Protein AF-A0A6N8XCV8-F1 (afdb_monomer)

pLDDT: mean 83.46, std 14.7, range [43.72, 97.75]

Structure (mmCIF, N/CA/C/O backbone):
data_AF-A0A6N8XCV8-F1
#
_entry.id   AF-A0A6N8XCV8-F1
#
loop_
_atom_site.group_PDB
_atom_site.id
_atom_site.type_symbol
_atom_site.label_atom_id
_atom_site.label_alt_id
_atom_site.label_comp_id
_atom_site.label_asym_id
_atom_site.label_entity_id
_atom_site.label_seq_id
_atom_site.pdbx_PDB_ins_code
_atom_site.Cartn_x
_atom_site.Cartn_y
_atom_site.Cartn_z
_atom_site.occupancy
_atom_site.B_iso_or_equiv
_atom_site.auth_seq_id
_atom_site.auth_comp_id
_atom_site.auth_asym_id
_atom_site.auth_atom_id
_atom_site.pdbx_PDB_model_num
ATOM 1 N N . MET A 1 1 ? -8.614 35.073 -4.944 1.00 47.06 1 MET A N 1
ATOM 2 C CA . MET A 1 1 ? -7.925 33.760 -4.895 1.00 47.06 1 MET A CA 1
ATOM 3 C C . MET A 1 1 ? -8.827 32.756 -4.187 1.00 47.06 1 MET A C 1
ATOM 5 O O . MET A 1 1 ? -9.072 32.901 -2.996 1.00 47.06 1 MET A O 1
ATOM 9 N N . THR A 1 2 ? -9.392 31.791 -4.910 1.00 53.62 2 THR A N 1
ATOM 10 C CA . THR A 1 2 ? -10.398 30.856 -4.378 1.00 53.62 2 THR A CA 1
ATOM 11 C C . THR A 1 2 ? -9.708 29.681 -3.684 1.00 53.62 2 THR A C 1
ATOM 13 O O . THR A 1 2 ? -9.026 28.878 -4.317 1.00 53.62 2 THR A O 1
ATOM 16 N N . LYS A 1 3 ? -9.848 29.587 -2.360 1.00 60.81 3 LYS A N 1
ATOM 17 C CA . LYS A 1 3 ? -9.242 28.534 -1.532 1.00 60.81 3 LYS A CA 1
ATOM 18 C C . LYS A 1 3 ? -10.001 27.219 -1.777 1.00 60.81 3 LYS A C 1
ATOM 20 O O . LYS A 1 3 ? -11.146 27.094 -1.346 1.00 60.81 3 LYS A O 1
ATOM 25 N N . ARG A 1 4 ? -9.402 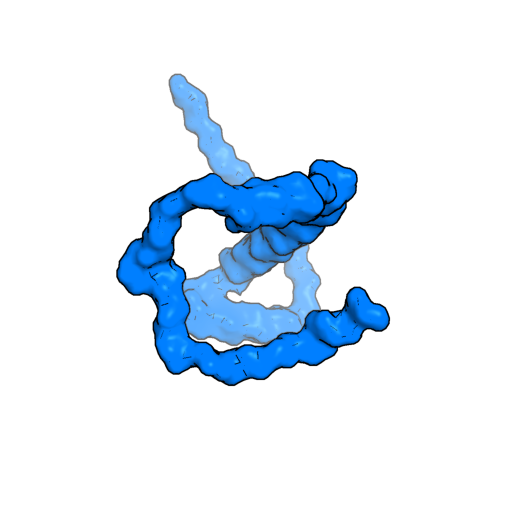26.236 -2.469 1.00 70.94 4 ARG A N 1
ATOM 26 C CA . ARG A 1 4 ? -9.976 24.877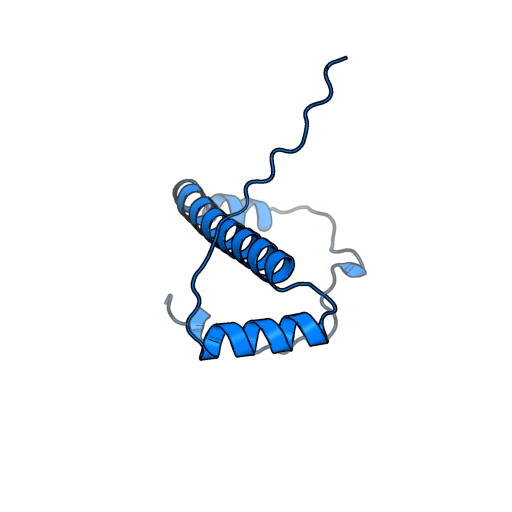 -2.561 1.00 70.94 4 ARG A CA 1
ATOM 27 C C . ARG A 1 4 ? -10.042 24.286 -1.149 1.00 70.94 4 ARG A C 1
ATOM 29 O O . ARG A 1 4 ? -9.009 24.001 -0.548 1.00 70.94 4 ARG A O 1
ATOM 36 N N . ARG A 1 5 ? -11.249 24.118 -0.605 1.00 71.12 5 ARG A N 1
ATOM 37 C CA . ARG A 1 5 ? -11.463 23.321 0.610 1.00 71.12 5 ARG A CA 1
ATOM 38 C C . ARG A 1 5 ? -11.176 21.856 0.271 1.00 71.12 5 ARG A C 1
ATOM 40 O O . ARG A 1 5 ? -11.703 21.356 -0.721 1.00 71.12 5 ARG A O 1
ATOM 47 N N . LYS A 1 6 ? -10.353 21.173 1.076 1.00 69.75 6 LYS A N 1
ATOM 48 C CA . LYS A 1 6 ? -10.250 19.708 1.024 1.00 69.75 6 LYS A CA 1
ATOM 49 C C . LYS A 1 6 ? -11.635 19.145 1.365 1.00 69.75 6 LYS A C 1
ATOM 51 O O . LYS A 1 6 ? -12.123 19.356 2.470 1.00 69.75 6 LYS A O 1
ATOM 56 N N . GLN A 1 7 ? -12.285 18.525 0.386 1.00 77.25 7 GLN A N 1
ATOM 57 C CA . GLN A 1 7 ? -13.542 17.804 0.561 1.00 77.25 7 GLN A CA 1
ATOM 58 C C . GLN A 1 7 ? -13.199 16.441 1.164 1.00 77.25 7 GLN A C 1
ATOM 60 O O . GLN A 1 7 ? -12.659 15.585 0.468 1.00 77.25 7 GLN A O 1
ATOM 65 N N . THR A 1 8 ? -13.455 16.259 2.457 1.00 71.75 8 THR A N 1
ATOM 66 C CA . THR A 1 8 ? -13.331 14.954 3.116 1.00 71.75 8 THR A CA 1
ATOM 67 C C . THR A 1 8 ? -14.735 14.402 3.325 1.00 71.75 8 THR A C 1
ATOM 69 O O . THR A 1 8 ? -15.526 15.005 4.049 1.00 71.75 8 THR A O 1
ATOM 72 N N . SER A 1 9 ? -15.060 13.273 2.694 1.00 76.38 9 SER A N 1
ATOM 73 C CA . SER A 1 9 ? -16.325 12.565 2.910 1.00 76.38 9 SER A CA 1
ATOM 74 C C . SER A 1 9 ? -16.165 11.512 4.003 1.00 76.38 9 SER A C 1
ATOM 76 O O . SER A 1 9 ? -15.229 10.715 3.962 1.00 76.38 9 SER A O 1
ATOM 78 N N . VAL A 1 10 ? -17.092 11.471 4.961 1.00 79.81 10 VAL A N 1
ATOM 79 C CA . VAL A 1 10 ? -17.160 10.383 5.945 1.00 79.81 10 VAL A CA 1
ATOM 80 C C . VAL A 1 10 ? -17.791 9.166 5.277 1.00 79.81 10 VAL A C 1
ATOM 82 O O . VAL A 1 10 ? -18.913 9.255 4.783 1.00 79.81 10 VAL A O 1
ATOM 85 N N . TYR A 1 11 ? -17.086 8.035 5.279 1.00 83.06 11 TYR A N 1
ATOM 86 C CA . TYR A 1 11 ? -17.598 6.773 4.748 1.00 83.06 11 TYR A CA 1
ATOM 87 C C . TYR A 1 11 ? -17.840 5.778 5.894 1.00 83.06 11 TYR A C 1
ATOM 89 O O . TYR A 1 11 ? -16.874 5.305 6.499 1.00 83.06 11 TYR A O 1
ATOM 97 N N . PRO A 1 12 ? -19.103 5.484 6.260 1.00 85.31 12 PRO A N 1
ATOM 98 C CA . PRO A 1 12 ? -19.394 4.550 7.339 1.00 85.31 12 PRO A CA 1
ATOM 99 C C . PRO A 1 12 ? -19.115 3.110 6.889 1.00 85.31 12 PRO A C 1
ATOM 101 O O . PRO A 1 12 ? -19.743 2.598 5.966 1.00 85.31 12 PRO A O 1
ATOM 104 N N . LEU A 1 13 ? -18.191 2.440 7.578 1.00 88.31 13 LEU A N 1
ATOM 105 C CA . LEU A 1 13 ? -17.806 1.052 7.317 1.00 88.31 13 LEU A CA 1
ATOM 106 C C . LEU A 1 13 ? -18.274 0.135 8.447 1.00 88.31 13 LEU A C 1
ATOM 108 O O . LEU A 1 13 ? -18.148 0.464 9.628 1.00 88.31 13 LEU A O 1
ATOM 112 N N . ARG A 1 14 ? -18.774 -1.050 8.087 1.00 91.62 14 ARG A N 1
ATOM 113 C CA . ARG A 1 14 ? -19.024 -2.138 9.039 1.00 91.62 14 ARG A CA 1
ATOM 114 C C . ARG A 1 14 ? -17.910 -3.165 8.908 1.00 91.62 14 ARG A C 1
ATOM 116 O O . ARG A 1 14 ? -17.775 -3.795 7.868 1.00 91.62 14 ARG A O 1
ATOM 123 N N . LEU A 1 15 ? -17.130 -3.325 9.971 1.00 92.38 15 LEU A N 1
ATOM 124 C CA . LEU A 1 15 ? -16.071 -4.327 10.048 1.00 92.38 15 LEU A CA 1
ATOM 125 C C . LEU A 1 15 ? -16.544 -5.516 10.895 1.00 92.38 15 LEU A C 1
ATOM 127 O O . LEU A 1 15 ? -17.223 -5.292 11.906 1.00 92.38 15 LEU A O 1
ATOM 131 N N . PRO A 1 16 ? -16.161 -6.758 10.543 1.00 96.94 16 PRO A N 1
ATOM 132 C CA . PRO A 1 16 ? -16.297 -7.900 11.440 1.00 96.94 16 PRO A CA 1
ATOM 133 C C . PRO A 1 16 ? -15.679 -7.604 12.813 1.00 96.94 16 PRO A C 1
ATOM 135 O O . PRO A 1 16 ? -14.683 -6.882 12.913 1.00 96.94 16 PRO A O 1
ATOM 138 N N . ALA A 1 17 ? -16.258 -8.164 13.879 1.00 96.19 17 ALA A N 1
ATOM 139 C CA . ALA A 1 17 ? -15.854 -7.851 15.252 1.00 96.19 17 ALA A CA 1
ATOM 140 C C . ALA A 1 17 ? -14.366 -8.139 15.515 1.00 96.19 17 ALA A C 1
ATOM 142 O O . ALA A 1 17 ? -13.679 -7.300 16.092 1.00 96.19 17 ALA A O 1
ATOM 143 N N . SER A 1 18 ? -13.861 -9.276 15.027 1.00 97.00 18 SER A N 1
ATOM 144 C CA . SER A 1 18 ? -12.446 -9.653 15.125 1.00 97.00 18 SER A CA 1
ATOM 145 C C . SER A 1 18 ? -11.526 -8.626 14.461 1.00 97.00 18 SER A C 1
ATOM 147 O O . SER A 1 18 ? -10.555 -8.182 15.068 1.00 97.00 18 SER A O 1
ATOM 149 N N . LEU A 1 19 ? -11.872 -8.179 13.251 1.00 95.75 19 LEU A N 1
ATOM 150 C CA . LEU A 1 19 ? -11.090 -7.190 12.512 1.00 95.75 19 LEU A CA 1
ATOM 151 C C . LEU A 1 19 ? -11.103 -5.826 13.208 1.00 95.75 19 LEU A C 1
ATOM 153 O O . LEU A 1 19 ? -10.068 -5.176 13.324 1.00 95.75 19 LEU A O 1
ATOM 157 N N . LYS A 1 20 ? -12.261 -5.405 13.728 1.00 95.06 20 LYS A N 1
ATOM 158 C CA . LYS A 1 20 ? -12.370 -4.166 14.508 1.00 95.06 20 LYS A CA 1
ATOM 159 C C . LYS A 1 20 ? -11.468 -4.197 15.747 1.00 95.06 20 LYS A C 1
ATOM 161 O O . LYS A 1 20 ? -10.880 -3.169 16.081 1.00 95.06 20 LYS A O 1
ATOM 166 N N . THR A 1 21 ? -11.376 -5.340 16.426 1.00 96.88 21 THR A N 1
ATOM 167 C CA . THR A 1 21 ? -10.485 -5.526 17.581 1.00 96.88 21 THR A CA 1
ATOM 168 C C . THR A 1 21 ? -9.020 -5.421 17.167 1.00 96.88 21 THR A C 1
ATOM 170 O O . THR A 1 21 ? -8.311 -4.590 17.725 1.00 96.88 21 THR A O 1
ATOM 173 N N . ALA A 1 22 ? -8.599 -6.148 16.129 1.00 96.62 22 ALA A N 1
ATOM 174 C CA . ALA A 1 22 ? -7.221 -6.105 15.638 1.00 96.62 22 ALA A CA 1
ATOM 175 C C . ALA A 1 22 ? -6.796 -4.690 15.204 1.00 96.62 22 ALA A C 1
ATOM 177 O O . ALA A 1 22 ? -5.756 -4.186 15.622 1.00 96.62 22 ALA A O 1
ATOM 178 N N . VAL A 1 23 ? -7.639 -3.997 14.427 1.00 95.88 23 VAL A N 1
ATOM 179 C CA . VAL A 1 23 ? -7.369 -2.614 13.999 1.00 95.88 23 VAL A CA 1
ATOM 180 C C . VAL A 1 23 ? -7.238 -1.681 15.202 1.00 95.88 23 VAL A C 1
ATOM 182 O O . VAL A 1 23 ? -6.377 -0.804 15.207 1.00 95.88 23 VAL A O 1
ATOM 185 N N . ARG A 1 24 ? -8.067 -1.863 16.237 1.00 95.88 24 ARG A N 1
ATOM 186 C CA . ARG A 1 24 ? -7.988 -1.061 17.462 1.00 95.88 24 ARG A CA 1
ATOM 187 C C . ARG A 1 24 ? -6.663 -1.273 18.192 1.00 95.88 24 ARG A C 1
ATOM 189 O O . ARG A 1 24 ? -6.063 -0.283 18.591 1.00 95.88 24 ARG A O 1
ATOM 196 N N . GLU A 1 25 ? -6.230 -2.517 18.370 1.00 97.00 25 GLU A N 1
ATOM 197 C CA . GLU A 1 25 ? -4.975 -2.848 19.059 1.00 97.00 25 GLU A CA 1
ATOM 198 C C . GLU A 1 25 ? -3.769 -2.225 18.350 1.00 97.00 25 GLU A C 1
ATOM 200 O O . GLU A 1 25 ? -2.954 -1.552 18.983 1.00 97.00 25 GLU A O 1
ATOM 205 N N . VAL A 1 26 ? -3.704 -2.365 17.023 1.00 96.56 26 VAL A N 1
ATOM 206 C CA . VAL A 1 26 ? -2.633 -1.768 16.214 1.00 96.56 26 VAL A CA 1
ATOM 207 C C . VAL A 1 26 ? -2.686 -0.240 16.274 1.00 96.56 26 VAL A C 1
ATOM 209 O O . VAL A 1 26 ? -1.677 0.400 16.551 1.00 96.56 26 VAL A O 1
ATOM 212 N N . SER A 1 27 ? -3.872 0.354 16.107 1.00 95.62 27 SER A N 1
ATOM 213 C CA . SER A 1 27 ? -4.037 1.814 16.165 1.00 95.62 27 SER A CA 1
ATOM 214 C C . SER A 1 27 ? -3.598 2.387 17.518 1.00 95.62 27 SER A C 1
ATOM 216 O O . SER A 1 27 ? -2.958 3.432 17.563 1.00 95.62 27 SER A O 1
ATOM 218 N N . GLN A 1 28 ? -3.908 1.698 18.624 1.00 95.44 28 GLN A N 1
ATOM 219 C CA . GLN A 1 28 ? -3.492 2.103 19.971 1.00 95.44 28 GLN A CA 1
ATOM 220 C C . GLN A 1 28 ? -1.977 2.037 20.150 1.00 95.44 28 GLN A C 1
ATOM 222 O O . GLN A 1 28 ? -1.396 2.980 20.685 1.00 95.44 28 GLN A O 1
ATOM 227 N N . ARG A 1 29 ? -1.343 0.953 19.685 1.00 96.19 29 ARG A N 1
ATOM 228 C CA . ARG A 1 29 ? 0.115 0.798 19.736 1.00 96.19 29 ARG A CA 1
ATOM 229 C C . ARG A 1 29 ? 0.827 1.899 18.952 1.00 96.19 29 ARG A C 1
ATOM 231 O O . ARG A 1 29 ? 1.822 2.436 19.425 1.00 96.19 29 ARG A O 1
ATOM 238 N N . ASP A 1 30 ? 0.283 2.250 17.793 1.00 93.38 30 ASP A N 1
ATOM 239 C CA . ASP A 1 30 ? 0.901 3.200 16.870 1.00 93.38 30 ASP A CA 1
ATOM 240 C C . ASP A 1 30 ? 0.446 4.655 17.137 1.00 93.38 30 ASP A C 1
ATOM 242 O O . ASP A 1 30 ? 0.846 5.580 16.432 1.00 93.38 30 ASP A O 1
ATOM 246 N N . GLY A 1 31 ? -0.399 4.885 18.154 1.00 95.25 31 GLY A N 1
ATOM 247 C CA . GLY A 1 31 ? -0.887 6.216 18.536 1.00 95.25 31 GLY A CA 1
ATOM 248 C C . GLY A 1 31 ? -1.793 6.882 17.493 1.00 95.25 31 GLY A C 1
ATOM 249 O O . GLY A 1 31 ? -1.927 8.107 17.476 1.00 95.25 31 GLY A O 1
ATOM 250 N N . THR A 1 32 ? -2.417 6.101 16.611 1.00 95.88 32 THR A N 1
A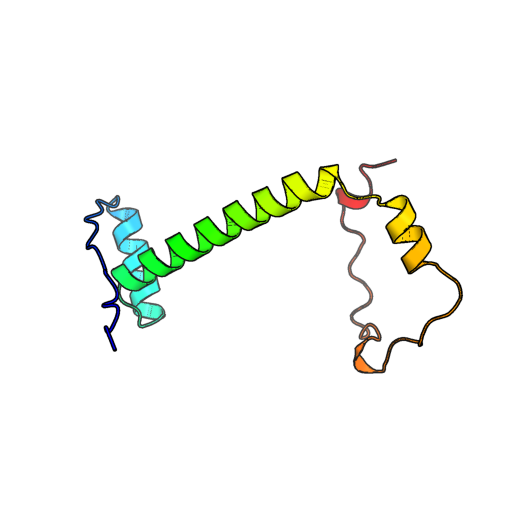TOM 251 C CA . THR A 1 32 ? -3.289 6.594 15.538 1.00 95.88 32 THR A CA 1
ATOM 252 C C . THR A 1 32 ? -4.763 6.342 15.857 1.00 95.88 32 THR A C 1
ATOM 254 O O . THR A 1 32 ? -5.125 5.508 16.685 1.00 95.88 32 THR A O 1
ATOM 257 N N . SER A 1 33 ? -5.666 7.083 15.207 1.00 94.19 33 SER A N 1
ATOM 258 C CA . SER A 1 33 ? -7.096 6.752 15.281 1.00 94.19 33 SER A CA 1
ATOM 259 C C . SER A 1 33 ? -7.441 5.659 14.271 1.00 94.19 33 SER A C 1
ATOM 261 O O . SER A 1 33 ? -6.862 5.622 13.188 1.00 94.19 33 SER A O 1
ATOM 263 N N . ILE A 1 34 ? -8.462 4.851 14.570 1.00 92.88 34 ILE A N 1
ATOM 264 C CA . ILE A 1 34 ? -8.959 3.796 13.667 1.00 92.88 34 ILE A CA 1
ATOM 265 C C . ILE A 1 34 ? -9.259 4.344 12.263 1.00 92.88 34 ILE A C 1
ATOM 267 O O . ILE A 1 34 ? -8.932 3.709 11.268 1.00 92.88 34 ILE A O 1
ATOM 271 N N . ASN A 1 35 ? -9.850 5.538 12.165 1.00 91.94 35 ASN A N 1
ATOM 272 C CA . ASN A 1 35 ? -10.173 6.134 10.868 1.00 91.94 35 ASN A CA 1
ATOM 273 C C . ASN A 1 35 ? -8.915 6.497 10.073 1.00 91.94 35 ASN A C 1
ATOM 275 O O . ASN A 1 35 ? -8.901 6.320 8.860 1.00 91.94 35 ASN A O 1
ATOM 279 N N . GLN A 1 36 ? -7.871 6.990 10.745 1.00 92.31 36 GLN A N 1
ATOM 280 C CA . GLN A 1 36 ? -6.598 7.288 10.088 1.00 92.31 36 GLN A CA 1
ATOM 281 C C . GLN A 1 36 ? -5.886 6.004 9.676 1.00 92.31 36 GLN A C 1
ATOM 283 O O . GLN A 1 36 ? -5.433 5.914 8.544 1.00 92.31 36 GLN A O 1
ATOM 288 N N . PHE A 1 37 ? -5.877 4.991 10.544 1.00 94.12 37 PHE A N 1
ATOM 289 C CA . PHE A 1 37 ? -5.340 3.676 10.215 1.00 94.12 37 PHE A CA 1
ATOM 290 C C . PHE A 1 37 ? -6.001 3.100 8.954 1.00 94.12 37 PHE A C 1
ATOM 292 O O . PHE A 1 37 ? -5.316 2.740 8.002 1.00 94.12 37 PHE A O 1
ATOM 299 N N . VAL A 1 38 ? -7.338 3.079 8.907 1.00 93.06 38 VAL A N 1
ATOM 300 C CA . VAL A 1 38 ? -8.089 2.569 7.749 1.00 93.06 38 VAL A CA 1
ATOM 301 C C . VAL A 1 38 ? -7.825 3.409 6.499 1.00 93.06 38 VAL A C 1
ATOM 303 O O . VAL A 1 38 ? -7.646 2.849 5.422 1.00 93.06 38 VAL A O 1
ATOM 306 N N . ALA A 1 39 ? -7.775 4.738 6.618 1.00 92.62 39 ALA A N 1
ATOM 307 C CA . ALA A 1 39 ? -7.480 5.607 5.482 1.00 92.62 39 ALA A CA 1
ATOM 308 C C . ALA A 1 39 ? -6.077 5.351 4.906 1.00 92.62 39 ALA A C 1
ATOM 310 O O . ALA A 1 39 ? -5.931 5.269 3.687 1.00 92.62 39 ALA A O 1
ATOM 311 N N . THR A 1 40 ? -5.070 5.188 5.768 1.00 94.69 40 THR A N 1
ATOM 312 C CA . THR A 1 40 ? -3.699 4.857 5.361 1.00 94.69 40 THR A CA 1
ATOM 313 C C . THR A 1 40 ? -3.638 3.484 4.705 1.00 94.69 40 THR A C 1
ATOM 315 O O . THR A 1 40 ? -3.131 3.382 3.595 1.00 94.69 40 THR A O 1
ATOM 318 N N . ALA A 1 41 ? -4.241 2.459 5.312 1.00 94.81 41 ALA A N 1
ATOM 319 C CA . ALA A 1 41 ? -4.258 1.110 4.751 1.00 94.81 41 ALA A CA 1
ATOM 320 C C . ALA A 1 41 ? -4.925 1.062 3.363 1.00 94.81 41 ALA A C 1
ATOM 322 O O . ALA A 1 41 ? -4.427 0.411 2.451 1.00 94.81 41 ALA A O 1
ATOM 323 N N . VAL A 1 42 ? -6.027 1.797 3.163 1.00 95.12 42 VAL A N 1
ATOM 324 C CA . VAL A 1 42 ? -6.674 1.909 1.842 1.00 95.12 42 VAL A CA 1
ATOM 325 C C . VAL A 1 42 ? -5.767 2.618 0.835 1.00 95.12 42 VAL A C 1
ATOM 327 O O . VAL A 1 42 ? -5.720 2.227 -0.330 1.00 95.12 42 VAL A O 1
ATOM 330 N N . ALA A 1 43 ? -5.051 3.662 1.257 1.00 96.06 43 ALA A N 1
ATOM 331 C CA . ALA A 1 43 ? -4.104 4.351 0.388 1.00 96.06 43 ALA A CA 1
ATOM 332 C C . ALA A 1 43 ? -2.932 3.440 -0.016 1.00 96.06 43 ALA A C 1
ATOM 334 O O . ALA A 1 43 ? -2.543 3.444 -1.183 1.00 96.06 43 ALA A O 1
ATOM 335 N N . GLU A 1 44 ? -2.410 2.649 0.922 1.00 96.81 44 GLU A N 1
ATOM 336 C CA . GLU A 1 44 ? -1.353 1.662 0.687 1.00 96.81 44 GLU A CA 1
ATOM 337 C C . GLU A 1 44 ? -1.811 0.563 -0.272 1.00 96.81 44 GLU A C 1
ATOM 339 O O . GLU A 1 44 ? -1.126 0.304 -1.260 1.00 96.81 44 GLU A O 1
ATOM 344 N N . GLU A 1 45 ? -2.995 -0.012 -0.050 1.00 96.06 45 GLU A N 1
ATOM 345 C CA . GLU A 1 45 ? -3.551 -1.047 -0.927 1.00 96.06 45 GLU A CA 1
ATOM 346 C C . GLU A 1 45 ? -3.733 -0.516 -2.355 1.00 96.06 45 GLU A C 1
ATOM 348 O O . GLU A 1 45 ? -3.286 -1.131 -3.323 1.00 96.06 45 GLU A O 1
ATOM 353 N N . LEU A 1 46 ? -4.297 0.688 -2.509 1.00 97.75 46 LEU A N 1
ATOM 354 C CA . LEU A 1 46 ? -4.432 1.327 -3.821 1.00 97.75 46 LEU A CA 1
ATOM 355 C C . LEU A 1 46 ? -3.076 1.596 -4.483 1.00 97.75 46 LEU A C 1
ATOM 357 O O . LEU A 1 46 ? -2.957 1.471 -5.703 1.00 97.75 46 LEU A O 1
ATOM 361 N N . ALA A 1 47 ? -2.062 1.992 -3.713 1.00 96.94 47 ALA A N 1
ATOM 362 C CA . ALA A 1 47 ? -0.716 2.200 -4.235 1.00 96.94 47 ALA A CA 1
ATOM 363 C C . ALA A 1 47 ? -0.083 0.880 -4.697 1.00 96.94 47 ALA A C 1
ATOM 365 O O . ALA A 1 47 ? 0.510 0.840 -5.778 1.00 96.94 47 ALA A O 1
ATOM 366 N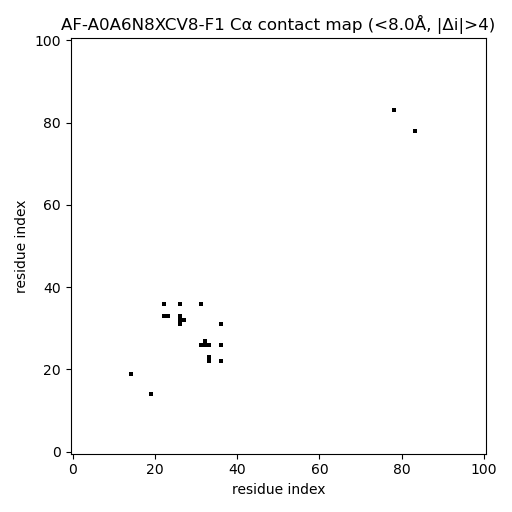 N . ALA A 1 48 ? -0.250 -0.198 -3.928 1.00 97.06 48 ALA A N 1
ATOM 367 C CA . ALA A 1 48 ? 0.236 -1.529 -4.270 1.00 97.06 48 ALA A CA 1
ATOM 368 C C . ALA A 1 48 ? -0.421 -2.051 -5.556 1.00 97.06 48 ALA A C 1
ATOM 370 O O . ALA A 1 48 ? 0.287 -2.431 -6.490 1.00 97.06 48 ALA A O 1
ATOM 371 N N . MET A 1 49 ? -1.753 -1.970 -5.649 1.00 97.06 49 MET A N 1
ATOM 372 C CA . MET A 1 49 ? -2.503 -2.377 -6.842 1.00 97.06 49 MET A CA 1
ATOM 373 C C . MET A 1 49 ? -2.055 -1.599 -8.085 1.00 97.06 49 MET A C 1
ATOM 375 O O . MET A 1 49 ? -1.691 -2.194 -9.094 1.00 97.06 49 MET A O 1
ATOM 379 N N . ARG A 1 50 ? -1.979 -0.265 -7.995 1.00 95.94 50 ARG A N 1
ATOM 380 C CA . ARG A 1 50 ? -1.545 0.576 -9.125 1.00 95.94 50 ARG A CA 1
ATOM 381 C C . ARG A 1 50 ? -0.107 0.312 -9.543 1.00 95.94 50 ARG A C 1
ATOM 383 O O . ARG A 1 50 ? 0.209 0.404 -10.723 1.00 95.94 50 ARG A O 1
ATOM 390 N N . THR A 1 51 ? 0.769 0.016 -8.587 1.00 95.00 51 THR A N 1
ATOM 391 C CA . THR A 1 51 ? 2.162 -0.336 -8.881 1.00 95.00 51 THR A CA 1
ATOM 392 C C . THR A 1 51 ? 2.227 -1.661 -9.636 1.00 95.00 51 THR A C 1
ATOM 394 O O . THR A 1 51 ? 2.974 -1.773 -10.608 1.00 95.00 51 THR A O 1
ATOM 397 N N . ALA A 1 52 ? 1.421 -2.648 -9.235 1.00 92.88 52 ALA A N 1
ATOM 398 C CA . ALA A 1 52 ? 1.319 -3.917 -9.946 1.00 92.88 52 ALA A CA 1
ATOM 399 C C . ALA A 1 52 ? 0.818 -3.721 -11.387 1.00 92.88 52 ALA A C 1
ATOM 401 O O . ALA A 1 52 ? 1.455 -4.220 -12.316 1.00 92.88 52 ALA A O 1
ATOM 402 N N . ASP A 1 53 ? -0.247 -2.937 -11.575 1.00 92.50 53 ASP A N 1
ATOM 403 C CA . ASP A 1 53 ? -0.799 -2.617 -12.899 1.00 92.50 53 ASP A CA 1
ATOM 404 C C . ASP A 1 53 ? 0.222 -1.884 -13.776 1.00 92.50 53 ASP A C 1
ATOM 406 O O . ASP A 1 53 ? 0.450 -2.263 -14.926 1.00 92.50 53 ASP A O 1
ATOM 410 N N . PHE A 1 54 ? 0.905 -0.883 -13.210 1.00 92.38 54 PHE A N 1
ATOM 411 C CA . PHE A 1 54 ? 1.953 -0.135 -13.896 1.00 92.38 54 PHE A CA 1
ATOM 412 C C . PHE A 1 54 ? 3.035 -1.074 -14.437 1.00 92.38 54 PHE A C 1
ATOM 414 O O . PHE A 1 54 ? 3.342 -1.045 -15.628 1.00 92.38 54 PHE A O 1
ATOM 421 N N . PHE A 1 55 ? 3.591 -1.953 -13.600 1.00 90.44 55 PHE A N 1
ATOM 422 C CA . PHE A 1 55 ? 4.618 -2.887 -14.061 1.00 90.44 55 PHE A CA 1
ATOM 423 C C . PHE A 1 55 ? 4.079 -3.926 -15.045 1.00 90.44 55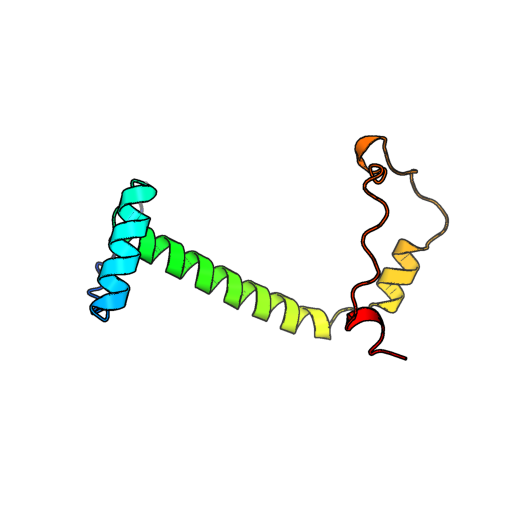 PHE A C 1
ATOM 425 O O . PHE A 1 55 ? 4.818 -4.329 -15.942 1.00 90.44 55 PHE A O 1
ATOM 432 N N . ALA A 1 56 ? 2.826 -4.363 -14.909 1.00 88.88 56 ALA A N 1
ATOM 433 C CA . ALA A 1 56 ? 2.215 -5.288 -15.858 1.00 88.88 56 ALA A CA 1
ATOM 434 C C . ALA A 1 56 ? 2.126 -4.675 -17.265 1.00 88.88 56 ALA A C 1
ATOM 436 O O . ALA A 1 56 ? 2.553 -5.306 -18.232 1.00 88.88 56 ALA A O 1
ATOM 437 N N . GLU A 1 57 ? 1.659 -3.430 -17.370 1.00 89.06 57 GLU A N 1
ATOM 438 C CA . GLU A 1 57 ? 1.569 -2.705 -18.641 1.00 89.06 57 GLU A CA 1
ATOM 439 C C . GLU A 1 57 ? 2.954 -2.426 -19.243 1.00 89.06 57 GLU A C 1
ATOM 441 O O . GLU A 1 57 ? 3.188 -2.653 -20.430 1.00 89.06 57 GLU A O 1
ATOM 446 N N . HIS A 1 58 ? 3.912 -2.001 -18.417 1.00 84.06 58 HIS A N 1
ATOM 447 C CA . HIS A 1 58 ? 5.236 -1.603 -18.901 1.00 84.06 58 HIS A CA 1
ATOM 448 C C . HIS A 1 58 ? 6.121 -2.797 -19.275 1.00 84.06 58 HIS A C 1
ATOM 450 O O . HIS A 1 58 ? 6.968 -2.675 -20.159 1.00 84.06 58 HIS A O 1
ATOM 456 N N . ARG A 1 59 ? 5.913 -3.976 -18.669 1.00 84.00 59 ARG A N 1
ATOM 457 C CA . ARG A 1 59 ? 6.614 -5.211 -19.066 1.00 84.00 59 ARG A CA 1
ATOM 458 C C . ARG A 1 59 ? 6.366 -5.574 -20.525 1.00 84.00 59 ARG A C 1
ATOM 460 O O . ARG A 1 59 ? 7.286 -6.062 -21.171 1.00 84.00 59 ARG A O 1
ATOM 467 N N . ALA A 1 60 ? 5.170 -5.310 -21.051 1.00 78.25 60 ALA A N 1
ATOM 468 C CA . ALA A 1 60 ? 4.846 -5.593 -22.450 1.00 78.25 60 ALA A CA 1
ATOM 469 C C . ALA A 1 60 ? 5.672 -4.751 -23.442 1.00 78.25 60 ALA A C 1
ATOM 471 O O . ALA A 1 60 ? 5.820 -5.135 -24.598 1.00 78.25 60 ALA A O 1
ATOM 472 N N . GLN A 1 61 ? 6.216 -3.619 -22.991 1.00 82.62 61 GLN A N 1
ATOM 473 C CA . GLN A 1 61 ? 7.006 -2.690 -23.801 1.00 82.62 61 GLN A CA 1
ATOM 474 C C . GLN A 1 61 ? 8.511 -2.777 -23.505 1.00 82.62 61 GLN A C 1
ATOM 476 O O . GLN A 1 61 ? 9.304 -2.063 -24.116 1.00 82.62 61 GLN A O 1
ATOM 481 N N . ALA A 1 62 ? 8.919 -3.615 -22.549 1.00 85.94 62 ALA A N 1
ATOM 482 C CA . ALA A 1 62 ? 10.298 -3.681 -22.095 1.00 85.94 62 ALA A CA 1
ATOM 483 C C . ALA A 1 62 ? 11.160 -4.543 -23.031 1.00 85.94 62 ALA A C 1
ATOM 485 O O . ALA A 1 62 ? 10.948 -5.749 -23.148 1.00 85.94 62 ALA A O 1
ATOM 486 N N . ASP A 1 63 ? 12.194 -3.942 -23.624 1.00 91.06 63 ASP A N 1
ATOM 487 C CA . ASP A 1 63 ? 13.264 -4.682 -24.296 1.00 91.06 63 ASP A CA 1
ATOM 488 C C . ASP A 1 63 ? 14.372 -5.026 -23.290 1.00 91.06 63 ASP A C 1
ATOM 490 O O . ASP A 1 63 ? 15.254 -4.224 -22.963 1.00 91.06 63 ASP A O 1
ATOM 494 N N . ILE A 1 64 ? 14.289 -6.243 -22.755 1.00 89.12 64 ILE A N 1
ATOM 495 C CA . ILE A 1 64 ? 15.228 -6.737 -21.747 1.00 89.12 64 ILE A CA 1
ATOM 496 C C . ILE A 1 64 ? 16.623 -6.972 -22.344 1.00 89.12 64 ILE A C 1
ATOM 498 O O . ILE A 1 64 ? 17.619 -6.790 -21.638 1.00 89.12 64 ILE A O 1
ATOM 502 N N . GLU A 1 65 ? 16.728 -7.357 -23.618 1.00 91.94 65 GLU A N 1
ATOM 503 C CA . GLU A 1 65 ? 18.032 -7.590 -24.248 1.00 91.94 65 GLU A CA 1
ATOM 504 C C . GLU A 1 65 ? 18.767 -6.274 -24.485 1.00 91.94 65 GLU A C 1
ATOM 506 O O . GLU A 1 65 ? 19.952 -6.163 -24.158 1.00 91.94 65 GLU A O 1
ATOM 511 N N . GLU A 1 66 ? 18.058 -5.246 -24.952 1.00 91.81 66 GLU A N 1
ATOM 512 C CA . GLU A 1 66 ? 18.617 -3.904 -25.094 1.00 91.81 66 GLU A CA 1
ATOM 513 C C . GLU A 1 66 ? 19.042 -3.331 -23.736 1.00 91.81 66 GLU A C 1
ATOM 515 O O . GLU A 1 66 ? 20.160 -2.824 -23.589 1.00 91.81 66 GLU A O 1
ATOM 520 N N . ALA A 1 67 ? 18.215 -3.500 -22.700 1.00 90.81 67 ALA A N 1
ATOM 521 C CA . ALA A 1 67 ? 18.580 -3.112 -21.340 1.00 90.81 67 ALA A CA 1
ATOM 522 C C . ALA A 1 67 ? 19.867 -3.818 -20.868 1.00 90.81 67 ALA A C 1
ATOM 524 O O . ALA A 1 67 ? 20.774 -3.172 -20.335 1.00 90.81 67 ALA A O 1
ATOM 525 N N . ARG A 1 68 ? 20.008 -5.131 -21.109 1.00 92.56 68 ARG A N 1
ATOM 526 C CA . ARG A 1 68 ? 21.240 -5.870 -20.776 1.00 92.56 68 ARG A CA 1
ATOM 527 C C . ARG A 1 68 ? 22.437 -5.401 -21.590 1.00 92.56 68 ARG A C 1
ATOM 529 O O . ARG A 1 68 ? 23.534 -5.317 -21.035 1.00 92.56 68 ARG A O 1
ATOM 536 N N . ARG A 1 69 ? 22.257 -5.090 -22.874 1.00 93.00 69 ARG A N 1
ATOM 537 C CA . ARG A 1 69 ? 23.322 -4.558 -23.732 1.00 93.00 69 ARG A CA 1
ATOM 538 C C . ARG A 1 69 ? 23.835 -3.224 -23.198 1.00 93.00 69 ARG A C 1
ATOM 540 O O . ARG A 1 69 ? 25.046 -3.030 -23.125 1.00 93.00 69 ARG A O 1
ATOM 547 N N . ILE A 1 70 ? 22.931 -2.345 -22.765 1.00 90.19 70 ILE A N 1
ATOM 548 C CA . ILE A 1 70 ? 23.266 -1.066 -22.128 1.00 90.19 70 ILE A CA 1
ATOM 549 C C . ILE A 1 70 ? 24.025 -1.289 -20.816 1.00 90.19 70 ILE A C 1
ATOM 551 O O . ILE A 1 70 ? 25.062 -0.660 -20.613 1.00 90.19 70 ILE A O 1
ATOM 555 N N . LEU A 1 71 ? 23.549 -2.190 -19.950 1.00 87.81 71 LEU A N 1
ATOM 556 C CA . LEU A 1 71 ? 24.187 -2.485 -18.659 1.00 87.81 71 LEU A CA 1
ATOM 557 C C . LEU A 1 71 ? 25.575 -3.130 -18.800 1.00 87.81 71 LEU A C 1
ATOM 559 O O . LEU A 1 71 ? 26.432 -2.926 -17.946 1.00 87.81 71 LEU A O 1
ATOM 563 N N . ARG A 1 72 ? 25.808 -3.904 -19.865 1.00 88.19 72 ARG A N 1
ATOM 564 C CA . ARG A 1 72 ? 27.089 -4.579 -20.148 1.00 88.19 72 ARG A CA 1
ATOM 565 C C . ARG A 1 72 ? 28.008 -3.786 -21.069 1.00 88.19 72 ARG A C 1
ATOM 567 O O . ARG A 1 72 ? 29.063 -4.298 -21.448 1.00 88.19 72 ARG A O 1
ATOM 574 N N . ARG A 1 73 ? 27.606 -2.583 -21.490 1.00 90.19 73 ARG A N 1
ATOM 575 C CA . ARG A 1 73 ? 28.386 -1.821 -22.462 1.00 90.19 73 ARG A CA 1
ATOM 576 C C . ARG A 1 73 ? 29.783 -1.530 -21.896 1.00 90.19 73 ARG A C 1
ATOM 578 O O .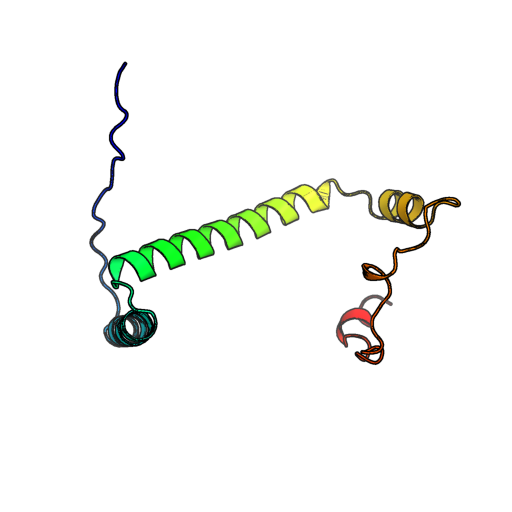 ARG A 1 73 ? 29.910 -1.227 -20.709 1.00 90.19 73 ARG A O 1
ATOM 585 N N . PRO A 1 74 ? 30.829 -1.592 -22.728 1.00 86.44 74 PRO A N 1
ATOM 586 C CA . PRO A 1 74 ? 32.152 -1.165 -22.312 1.00 86.44 74 PRO A CA 1
ATOM 587 C C . PRO A 1 74 ? 32.146 0.338 -22.005 1.00 86.44 74 PRO A C 1
ATOM 589 O O . PRO A 1 74 ? 31.573 1.137 -22.746 1.00 86.44 74 PRO A O 1
ATOM 592 N N . GLY A 1 75 ? 32.803 0.714 -20.908 1.00 80.38 75 GLY A N 1
ATOM 593 C CA . GLY A 1 75 ? 32.832 2.087 -20.408 1.00 80.38 75 GLY A CA 1
ATOM 594 C C . GLY A 1 75 ? 31.754 2.380 -19.358 1.00 80.38 75 GLY A C 1
ATOM 595 O O . GLY A 1 75 ? 30.616 1.925 -19.432 1.00 80.38 75 GLY A O 1
ATOM 596 N N . GLY A 1 76 ? 32.136 3.165 -18.356 1.00 81.31 76 GLY A N 1
ATOM 597 C CA . GLY A 1 76 ? 31.344 3.477 -17.170 1.00 81.31 76 GLY A CA 1
ATOM 598 C C . GLY A 1 76 ? 32.275 3.903 -16.037 1.00 81.31 76 GLY A C 1
ATOM 599 O O . GLY A 1 76 ? 33.477 3.647 -16.102 1.00 81.31 76 GLY A O 1
ATOM 600 N N . GLN A 1 77 ? 31.743 4.576 -15.020 1.00 84.81 77 GLN A N 1
ATOM 601 C CA . GLN A 1 77 ? 32.512 4.841 -13.806 1.00 84.81 77 GLN A CA 1
ATOM 602 C C . GLN A 1 77 ? 32.449 3.604 -12.905 1.00 84.81 77 GLN A C 1
ATOM 604 O O . GLN A 1 77 ? 31.373 3.010 -12.784 1.00 84.81 77 GLN A O 1
ATOM 609 N N . PRO A 1 78 ? 33.569 3.184 -12.294 1.00 84.25 78 PRO A N 1
ATOM 610 C CA . PRO A 1 78 ? 33.530 2.115 -11.311 1.00 84.25 78 PRO A CA 1
ATOM 611 C C . PRO A 1 78 ? 32.601 2.504 -10.145 1.00 84.25 78 PRO A C 1
ATOM 613 O O . PRO A 1 78 ? 32.487 3.695 -9.842 1.00 84.25 78 PRO A O 1
ATOM 616 N N . PRO A 1 79 ? 31.964 1.522 -9.477 1.00 85.25 79 PRO A N 1
ATOM 617 C CA . PRO A 1 79 ? 31.134 1.777 -8.305 1.00 85.25 79 PRO A CA 1
ATOM 618 C C . PRO A 1 79 ? 31.895 2.613 -7.271 1.00 85.25 79 PRO A C 1
ATOM 620 O O . PRO A 1 79 ? 33.055 2.314 -6.947 1.00 85.25 79 PRO A O 1
ATOM 623 N N . GLY A 1 80 ? 31.250 3.655 -6.744 1.00 89.00 80 GLY A N 1
ATOM 624 C CA . GLY A 1 80 ? 31.808 4.433 -5.648 1.00 89.00 80 GLY A CA 1
ATOM 625 C C . GLY A 1 80 ? 31.952 3.576 -4.385 1.00 89.00 80 GLY A C 1
ATOM 626 O O . GLY A 1 80 ? 31.410 2.474 -4.308 1.00 89.00 80 GLY A O 1
ATOM 627 N N . PRO A 1 81 ? 32.658 4.054 -3.346 1.00 86.88 81 PRO A N 1
ATOM 628 C CA . PRO A 1 81 ? 32.805 3.312 -2.092 1.00 8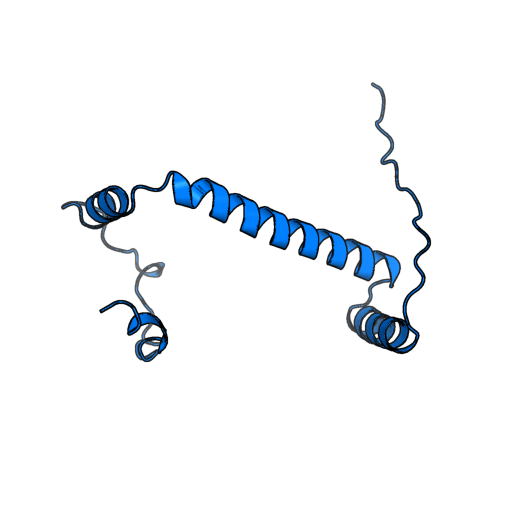6.88 81 PRO A CA 1
ATOM 629 C C . PRO A 1 81 ? 31.478 2.840 -1.467 1.00 86.88 81 PRO A C 1
ATOM 631 O O . PRO A 1 81 ? 31.461 1.777 -0.860 1.00 86.88 81 PRO A O 1
ATOM 634 N N . ALA A 1 82 ? 30.383 3.590 -1.650 1.00 85.12 82 ALA A N 1
ATOM 635 C CA . ALA A 1 82 ? 29.043 3.251 -1.154 1.00 85.12 82 ALA A CA 1
ATOM 636 C C . ALA A 1 82 ? 28.254 2.278 -2.056 1.00 85.12 82 ALA A C 1
ATOM 638 O O . ALA A 1 82 ? 27.278 1.690 -1.604 1.00 85.12 82 ALA A O 1
ATOM 639 N N . ASP A 1 83 ? 28.685 2.095 -3.306 1.00 85.25 83 ASP A N 1
ATOM 640 C CA . ASP A 1 83 ? 28.061 1.193 -4.284 1.00 85.25 83 ASP A CA 1
ATOM 641 C C . ASP A 1 83 ? 28.730 -0.191 -4.293 1.00 85.25 83 ASP A C 1
ATOM 643 O O . ASP A 1 83 ? 28.308 -1.108 -5.003 1.00 85.25 83 ASP A O 1
ATOM 647 N N . LYS A 1 84 ? 29.821 -0.345 -3.534 1.00 83.44 84 LYS A N 1
ATOM 648 C CA . LYS A 1 84 ? 30.488 -1.630 -3.356 1.00 83.44 84 LYS A CA 1
ATOM 649 C C . LYS A 1 84 ? 29.625 -2.507 -2.450 1.00 83.44 84 LYS A C 1
ATOM 651 O O . LYS A 1 84 ? 29.208 -2.037 -1.391 1.00 83.44 84 LYS A O 1
ATOM 656 N N . PRO A 1 85 ? 29.393 -3.780 -2.811 1.00 73.06 85 PRO A N 1
ATOM 657 C CA . PRO A 1 85 ? 28.767 -4.725 -1.903 1.00 73.06 85 PRO A CA 1
ATOM 658 C C . PRO A 1 85 ? 29.552 -4.745 -0.591 1.00 73.06 85 PRO A C 1
ATOM 660 O O . PRO A 1 85 ? 30.766 -4.960 -0.594 1.00 73.06 85 PRO A O 1
ATOM 663 N N . THR A 1 86 ? 28.878 -4.494 0.527 1.00 70.00 86 THR A N 1
ATOM 664 C CA . THR A 1 86 ? 29.441 -4.829 1.833 1.00 70.00 86 THR A CA 1
ATOM 665 C C . THR A 1 86 ? 29.573 -6.351 1.915 1.00 70.00 86 THR A C 1
ATOM 667 O O . THR A 1 86 ? 28.833 -7.082 1.254 1.00 70.00 86 THR A O 1
ATOM 670 N N . ASP A 1 87 ? 30.520 -6.845 2.709 1.00 65.12 87 ASP A N 1
ATOM 671 C CA . ASP A 1 87 ? 30.852 -8.269 2.880 1.00 65.12 87 ASP A CA 1
ATOM 672 C C . ASP A 1 87 ? 29.738 -9.113 3.558 1.00 65.12 87 ASP A C 1
ATOM 674 O O . ASP A 1 87 ? 29.975 -10.079 4.270 1.00 65.12 87 ASP A O 1
ATOM 678 N N . HIS A 1 88 ? 28.464 -8.799 3.320 1.00 57.97 88 HIS A N 1
ATOM 679 C CA . HIS A 1 88 ? 27.340 -9.708 3.576 1.00 57.97 88 HIS A CA 1
ATOM 680 C C . HIS A 1 88 ? 27.197 -10.763 2.454 1.00 57.97 88 HIS A C 1
ATOM 682 O O . HIS A 1 88 ? 26.123 -11.330 2.238 1.00 57.97 88 HIS A O 1
ATOM 688 N N . GLY A 1 89 ? 28.281 -11.008 1.711 1.00 57.75 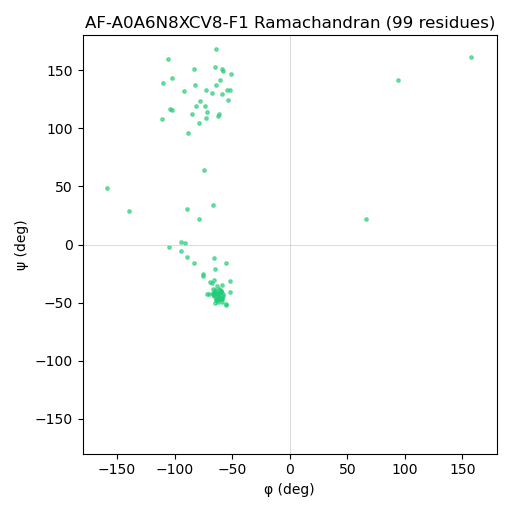89 GLY A N 1
ATOM 689 C CA . GLY A 1 89 ? 28.362 -11.778 0.476 1.00 57.75 89 GLY A CA 1
ATOM 690 C C . GLY A 1 89 ? 28.276 -13.290 0.661 1.00 57.75 89 GLY A C 1
ATOM 691 O O . GLY A 1 89 ? 29.210 -14.007 0.324 1.00 57.75 89 GLY A O 1
ATOM 692 N N . SER A 1 90 ? 27.141 -13.795 1.142 1.00 58.00 90 SER A N 1
ATOM 693 C CA . SER A 1 90 ? 26.726 -15.196 0.966 1.00 58.00 90 SER A CA 1
ATOM 694 C C . SER A 1 90 ? 25.212 -15.345 1.147 1.00 58.00 90 SER A C 1
ATOM 696 O O . SER A 1 90 ? 24.762 -16.216 1.886 1.00 58.00 90 SER A O 1
ATOM 698 N N . ARG A 1 91 ? 24.381 -14.511 0.500 1.00 56.22 91 ARG A N 1
ATOM 699 C CA . ARG A 1 91 ? 22.980 -14.925 0.318 1.00 56.22 91 ARG A CA 1
ATOM 700 C C . ARG A 1 91 ? 22.987 -16.041 -0.736 1.00 56.22 91 ARG A C 1
ATOM 702 O O . ARG A 1 91 ? 23.386 -15.766 -1.869 1.00 56.22 91 ARG A O 1
ATOM 709 N N . PRO A 1 92 ? 22.625 -17.291 -0.387 1.00 57.12 92 PRO A N 1
ATOM 710 C CA . PRO A 1 92 ? 22.544 -18.367 -1.365 1.00 57.12 92 PRO A CA 1
ATOM 711 C C . PRO A 1 92 ? 21.558 -17.982 -2.480 1.00 57.12 92 PRO A C 1
ATOM 713 O O . PRO A 1 92 ? 20.617 -17.227 -2.211 1.00 57.12 92 PRO A O 1
ATOM 716 N N . PRO A 1 93 ? 21.772 -18.464 -3.719 1.00 60.66 93 PRO A N 1
ATOM 717 C CA . PRO A 1 93 ? 20.890 -18.159 -4.840 1.00 60.66 93 PRO A CA 1
ATOM 718 C C . PRO A 1 93 ? 19.453 -18.532 -4.478 1.00 60.66 93 PRO A C 1
ATOM 720 O O . PRO A 1 93 ? 19.214 -19.619 -3.941 1.00 60.66 93 PRO A O 1
ATOM 723 N N . ASP A 1 94 ? 18.521 -17.617 -4.749 1.00 60.31 94 ASP A N 1
ATOM 724 C CA . ASP A 1 94 ? 17.106 -17.822 -4.464 1.00 60.31 94 ASP A CA 1
ATOM 725 C C . ASP A 1 94 ? 16.637 -19.075 -5.229 1.00 60.31 94 ASP A C 1
ATOM 727 O O . ASP A 1 94 ? 16.935 -19.205 -6.422 1.00 60.31 94 ASP A O 1
ATOM 731 N N . PRO A 1 95 ? 15.963 -20.047 -4.587 1.00 58.75 95 PRO A N 1
ATOM 732 C CA . PRO A 1 95 ? 15.536 -21.283 -5.245 1.00 58.75 95 PRO A CA 1
ATOM 733 C C . PRO A 1 95 ? 14.672 -21.068 -6.501 1.00 58.75 95 PRO A C 1
ATOM 735 O O . PRO A 1 95 ? 14.536 -21.993 -7.305 1.00 58.75 95 PRO A O 1
ATOM 738 N N . GLU A 1 96 ? 14.119 -1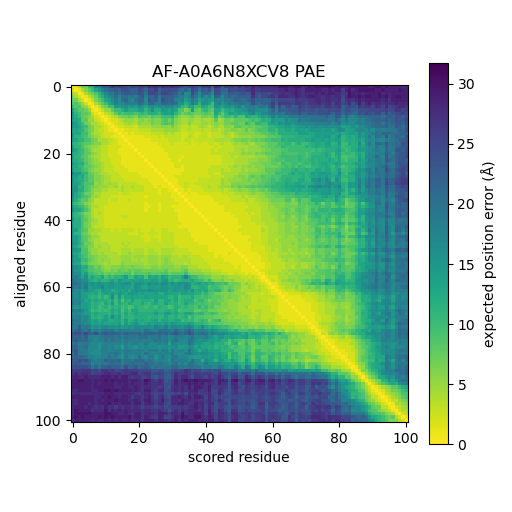9.871 -6.711 1.00 56.00 96 GLU A N 1
ATOM 739 C CA . GLU A 1 96 ? 13.353 -19.525 -7.912 1.00 56.00 96 GLU A CA 1
ATOM 740 C C . GLU A 1 96 ? 14.209 -19.278 -9.165 1.00 56.00 96 GLU A C 1
ATOM 742 O O . GLU A 1 96 ? 13.746 -19.588 -10.264 1.00 56.00 96 GLU A O 1
ATOM 747 N N . ASP A 1 97 ? 15.481 -18.878 -9.030 1.00 54.34 97 ASP A N 1
ATOM 748 C CA . ASP A 1 97 ? 16.387 -18.615 -10.169 1.00 54.34 97 ASP A CA 1
ATOM 749 C C . ASP A 1 97 ? 16.719 -19.877 -10.992 1.00 54.34 97 ASP A C 1
ATOM 751 O O . ASP A 1 97 ? 17.273 -19.802 -12.092 1.00 54.34 97 ASP A O 1
ATOM 755 N N . ARG A 1 98 ? 16.383 -21.071 -10.485 1.00 56.47 98 ARG A N 1
ATOM 756 C CA . ARG A 1 98 ? 16.614 -22.349 -11.180 1.00 56.47 98 ARG A CA 1
ATOM 757 C C . ARG A 1 98 ? 15.467 -22.781 -12.094 1.00 56.47 98 ARG A C 1
ATOM 759 O O . ARG A 1 98 ? 15.667 -23.712 -12.868 1.00 56.47 98 ARG A O 1
ATOM 766 N N . ARG A 1 99 ? 14.294 -22.135 -12.052 1.00 49.91 99 ARG A N 1
ATOM 767 C CA . ARG A 1 99 ? 13.113 -22.536 -12.853 1.00 49.91 99 ARG A CA 1
ATOM 768 C C . ARG A 1 99 ? 13.051 -21.888 -14.242 1.00 49.91 99 ARG A C 1
ATOM 770 O O . ARG A 1 99 ? 11.970 -21.620 -14.757 1.00 49.91 99 ARG A O 1
ATOM 777 N N . SER A 1 100 ? 14.192 -21.581 -14.849 1.00 49.50 100 SER A N 1
ATOM 778 C CA . SER A 1 100 ? 14.248 -21.018 -16.209 1.00 49.50 100 SER A CA 1
ATOM 779 C C . SER A 1 100 ? 15.385 -21.601 -17.055 1.00 49.50 100 SER A C 1
ATOM 781 O O . SER A 1 100 ? 15.903 -20.929 -17.943 1.00 49.50 100 SER A O 1
ATOM 783 N N . ARG A 1 101 ? 15.778 -22.850 -16.784 1.00 43.72 101 ARG A N 1
ATOM 784 C CA . ARG A 1 101 ? 16.609 -23.655 -17.688 1.00 43.72 101 ARG A CA 1
ATOM 785 C C . ARG A 1 101 ? 15.818 -24.828 -18.232 1.00 43.72 101 ARG A C 1
ATOM 787 O O . ARG A 1 101 ? 15.016 -25.381 -17.449 1.00 43.72 101 ARG A O 1
#

Radius of gyration: 23.35 Å; Cα contacts (8 Å, |Δi|>4): 11; chains: 1; bounding box: 53×57×45 Å

Solvent-accessible surface area (backbone atoms only — not comparable to full-atom values): 6671 Å² total; per-residue (Å²): 135,87,80,81,72,86,84,79,81,88,78,94,78,87,67,59,70,69,57,50,50,53,46,46,56,52,19,60,77,71,74,45,50,59,69,55,49,51,53,49,51,52,53,51,52,53,49,52,53,51,52,52,51,50,52,58,61,49,55,80,73,58,60,63,66,61,52,49,50,63,74,66,42,88,80,79,80,78,72,51,87,87,66,47,83,65,91,74,82,73,76,74,81,62,81,71,78,66,79,80,119

Secondary structure (DSSP, 8-state):
----------------HHHHHHHHHHHHHTT--HHHHHHHHHHHHHHHHHHHHHHHHHHTT--HHHHHHHHT-S--PPPPTTTSPPS----PPPGGGGTT-

Sequence (101 aa):
MTKRRKQTSVYPLRLPASLKTAVREVSQRDGTSINQFVATAVAEELAAMRTADFFAEHRAQADIEEARRILRRPGGQPPGPADKPTDHGSRPPDPEDRRSR

Foldseek 3Di:
DDDDDPDDDDDDDDDDPVVVVVLVVVCVVVVHDSVVSVVVVVVVVVVVVVVVVVCVVVVVVDDVVVVVCVVPPPDDDPDDPVRDDDPPPDPDPDPVVPVPD

Mean predicted aligned error: 12.26 Å